Protein AF-A0A0M7BCA1-F1 (afdb_monomer_lite)

Radius of gyration: 36.84 Å; chains: 1; bounding box: 48×28×113 Å

Secondary structure (DSSP, 8-state):
-HHHHHHHHHHHHHHHT--EETTEEHHHHHHHHHHHHHHHHHHHHHHHHS-----------S----B--TT-------SS-----B----PPP------------S-----------

pLDDT: mean 71.41, std 13.35, range [34.31, 90.44]

Sequence (117 aa):
MATLVLGAAGAAIGGSIGGAILGVSAATIGGFIGSTIGSVVDSWIISSLAPTQRIEGARLDTLRITSATEGAVIPRLYGRMRMGGNIIWATDFREETKTTTQGGGKGVLYPQVWKFA

Organism: NCBI:txid313367

Structure (mmCIF, N/CA/C/O backbone):
data_AF-A0A0M7BCA1-F1
#
_entry.id   AF-A0A0M7BCA1-F1
#
loop_
_atom_site.group_PDB
_atom_site.id
_atom_site.type_symbol
_atom_site.label_atom_id
_atom_site.label_alt_id
_atom_site.label_comp_id
_atom_site.label_asym_id
_atom_site.label_entity_id
_atom_site.label_seq_id
_atom_site.pdbx_PDB_ins_code
_atom_site.Cartn_x
_atom_site.Cartn_y
_atom_site.Cartn_z
_atom_site.occupancy
_atom_site.B_iso_or_equiv
_atom_site.auth_seq_id
_atom_site.auth_comp_id
_atom_site.auth_asym_id
_atom_site.auth_atom_id
_atom_site.pdbx_PDB_model_num
ATOM 1 N N . MET A 1 1 ? 12.136 3.554 -21.707 1.00 65.50 1 MET A N 1
ATOM 2 C CA . MET A 1 1 ? 11.551 4.106 -22.955 1.00 65.50 1 MET A CA 1
ATOM 3 C C . MET A 1 1 ? 12.478 3.871 -24.149 1.00 65.50 1 MET A C 1
ATOM 5 O O . MET A 1 1 ? 11.978 3.740 -25.261 1.00 65.50 1 MET A O 1
ATOM 9 N N . ALA A 1 2 ? 13.800 3.794 -23.952 1.00 77.38 2 ALA A N 1
ATOM 10 C CA . ALA A 1 2 ? 14.766 3.527 -25.015 1.00 77.38 2 ALA A CA 1
ATOM 11 C C . ALA A 1 2 ? 14.608 2.123 -25.624 1.00 77.38 2 ALA A C 1
ATOM 13 O O . ALA A 1 2 ? 14.757 1.983 -26.830 1.00 77.38 2 ALA A O 1
ATOM 14 N N . THR A 1 3 ? 14.228 1.111 -24.836 1.00 83.12 3 THR A N 1
ATOM 15 C CA . THR A 1 3 ? 13.864 -0.246 -25.310 1.00 83.12 3 THR A CA 1
ATOM 16 C C . THR A 1 3 ? 12.852 -0.236 -26.443 1.00 83.12 3 THR A C 1
ATOM 18 O O . THR A 1 3 ? 13.080 -0.842 -27.486 1.00 83.12 3 THR A O 1
ATOM 21 N N . LEU A 1 4 ? 11.732 0.455 -26.235 1.00 80.75 4 LEU A N 1
ATOM 22 C CA . LEU A 1 4 ? 10.639 0.514 -27.200 1.00 80.75 4 LEU A CA 1
ATOM 23 C C . LEU A 1 4 ? 11.051 1.294 -28.447 1.00 80.75 4 LEU A C 1
ATOM 25 O O . LEU A 1 4 ? 10.759 0.864 -29.557 1.00 80.75 4 LEU A O 1
ATOM 29 N N . VAL A 1 5 ? 11.770 2.405 -28.273 1.00 84.12 5 VAL A N 1
ATOM 30 C CA . VAL A 1 5 ? 12.196 3.259 -29.389 1.00 84.12 5 VAL A CA 1
ATOM 31 C C . VAL A 1 5 ? 13.289 2.590 -30.226 1.00 84.12 5 VAL A C 1
ATOM 33 O O . VAL A 1 5 ? 13.146 2.514 -31.443 1.00 84.12 5 VAL A O 1
ATOM 36 N N . LEU A 1 6 ? 14.350 2.054 -29.611 1.00 81.38 6 LEU A N 1
ATOM 37 C CA . LEU A 1 6 ? 15.407 1.337 -30.336 1.00 81.38 6 LEU A CA 1
ATOM 38 C C . LEU A 1 6 ? 14.908 0.006 -30.900 1.00 81.38 6 LEU A C 1
ATOM 40 O O . LEU A 1 6 ? 15.317 -0.367 -31.995 1.00 81.38 6 LEU A O 1
ATOM 44 N N . GLY A 1 7 ? 14.023 -0.699 -30.193 1.00 81.44 7 GLY A N 1
ATOM 45 C CA . GLY A 1 7 ? 13.379 -1.908 -30.704 1.00 81.44 7 GLY A CA 1
ATOM 46 C C . GLY A 1 7 ? 12.518 -1.616 -31.934 1.00 81.44 7 GLY A C 1
ATOM 47 O O . GLY A 1 7 ? 12.648 -2.297 -32.947 1.00 81.44 7 GLY A O 1
ATOM 48 N N . ALA A 1 8 ? 11.700 -0.560 -31.898 1.00 81.44 8 ALA A N 1
ATOM 49 C CA . ALA A 1 8 ? 10.901 -0.138 -33.047 1.00 81.44 8 ALA A CA 1
ATOM 50 C C . ALA A 1 8 ? 11.775 0.350 -34.216 1.00 81.44 8 ALA A C 1
ATOM 52 O O . ALA A 1 8 ? 11.531 -0.034 -35.358 1.00 81.44 8 ALA A O 1
ATOM 53 N N . ALA A 1 9 ? 12.822 1.138 -33.948 1.00 82.69 9 ALA A N 1
ATOM 54 C CA . ALA A 1 9 ? 13.757 1.609 -34.971 1.00 82.69 9 ALA A CA 1
ATOM 55 C C . ALA A 1 9 ? 14.558 0.455 -35.598 1.00 82.69 9 ALA A C 1
ATOM 57 O O . ALA A 1 9 ? 14.674 0.372 -36.820 1.00 82.69 9 ALA A O 1
ATOM 58 N N . GLY A 1 10 ? 15.053 -0.476 -34.780 1.00 75.56 10 GLY A N 1
ATOM 59 C CA . GLY A 1 10 ? 15.752 -1.674 -35.237 1.00 75.56 10 GLY A CA 1
ATOM 60 C C . GLY A 1 10 ? 14.846 -2.597 -36.050 1.00 75.56 10 GLY A C 1
ATOM 61 O O . GLY A 1 10 ? 15.274 -3.124 -37.075 1.00 75.56 10 GLY A O 1
ATOM 62 N N . ALA A 1 11 ? 13.577 -2.738 -35.658 1.00 78.75 11 ALA A N 1
ATOM 63 C CA . ALA A 1 11 ? 12.596 -3.500 -36.423 1.00 78.75 11 ALA A CA 1
ATOM 64 C C . ALA A 1 11 ? 12.228 -2.825 -37.751 1.00 78.75 11 ALA A C 1
ATOM 66 O O . ALA A 1 11 ? 12.099 -3.509 -38.764 1.00 78.75 11 ALA A O 1
ATOM 67 N N . ALA A 1 12 ? 12.109 -1.497 -37.771 1.00 79.75 12 ALA A N 1
ATOM 68 C CA . ALA A 1 12 ? 11.819 -0.735 -38.982 1.00 79.75 12 ALA A CA 1
ATOM 69 C C . ALA A 1 12 ? 12.975 -0.798 -39.996 1.00 79.75 12 ALA A C 1
ATOM 71 O O . ALA A 1 12 ? 12.735 -1.030 -41.179 1.00 79.75 12 ALA A O 1
ATOM 72 N N . ILE A 1 13 ? 14.224 -0.661 -39.535 1.00 79.75 13 ILE A N 1
ATOM 73 C CA . ILE A 1 13 ? 15.426 -0.768 -40.381 1.00 79.75 13 ILE A CA 1
ATOM 74 C C . ILE A 1 13 ? 15.646 -2.218 -40.835 1.00 79.75 13 ILE A C 1
ATOM 76 O O . ILE A 1 13 ? 15.935 -2.480 -41.999 1.00 79.75 13 ILE A O 1
ATOM 80 N N . GLY A 1 14 ? 15.460 -3.188 -39.938 1.00 66.81 14 GLY A N 1
ATOM 81 C CA . GLY A 1 14 ? 15.535 -4.603 -40.291 1.00 66.81 14 GLY A CA 1
ATOM 82 C C . GLY A 1 14 ? 14.439 -5.022 -41.277 1.00 66.81 14 GLY A C 1
ATOM 83 O O . GLY A 1 14 ? 14.669 -5.860 -42.143 1.00 66.81 14 GLY A O 1
ATOM 84 N N . GLY A 1 15 ? 13.251 -4.423 -41.184 1.00 71.06 15 GLY A N 1
ATOM 85 C CA . GLY A 1 15 ? 12.146 -4.659 -42.110 1.00 71.06 15 GLY A CA 1
ATOM 86 C C . GLY A 1 15 ? 12.343 -4.013 -43.477 1.00 71.06 15 GLY A C 1
ATOM 87 O O . GLY A 1 15 ? 11.956 -4.611 -44.478 1.00 71.06 15 GLY A O 1
ATOM 88 N N . SER A 1 16 ? 12.983 -2.840 -43.541 1.00 70.12 16 SER A N 1
ATOM 89 C CA . SER A 1 16 ? 13.226 -2.127 -44.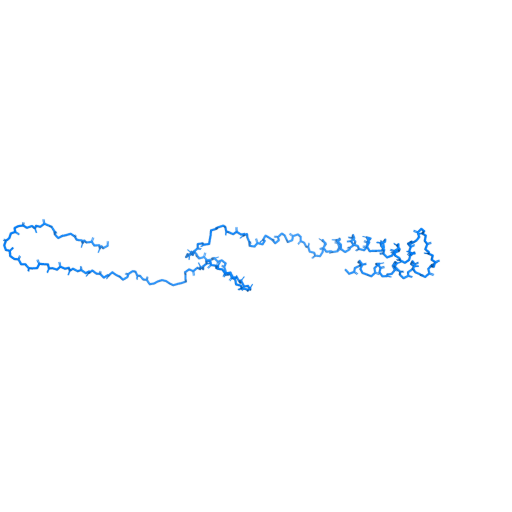802 1.00 70.12 16 SER A CA 1
ATOM 90 C C . SER A 1 16 ? 14.338 -2.745 -45.655 1.00 70.12 16 SER A C 1
ATOM 92 O O . SER A 1 16 ? 14.302 -2.608 -46.875 1.00 70.12 16 SER A O 1
ATOM 94 N N . ILE A 1 17 ? 15.284 -3.470 -45.044 1.00 70.69 17 ILE A N 1
ATOM 95 C CA . ILE A 1 17 ? 16.361 -4.188 -45.752 1.00 70.69 17 ILE A CA 1
ATOM 96 C C . ILE A 1 17 ? 15.860 -5.496 -46.400 1.00 70.69 17 ILE A C 1
ATOM 98 O O . ILE A 1 17 ? 16.534 -6.037 -47.270 1.00 70.69 17 ILE A O 1
ATOM 102 N N . GLY A 1 18 ? 14.651 -5.965 -46.059 1.00 57.44 18 GLY A N 1
ATOM 103 C CA . GLY A 1 18 ? 13.932 -7.001 -46.808 1.00 57.44 18 GLY A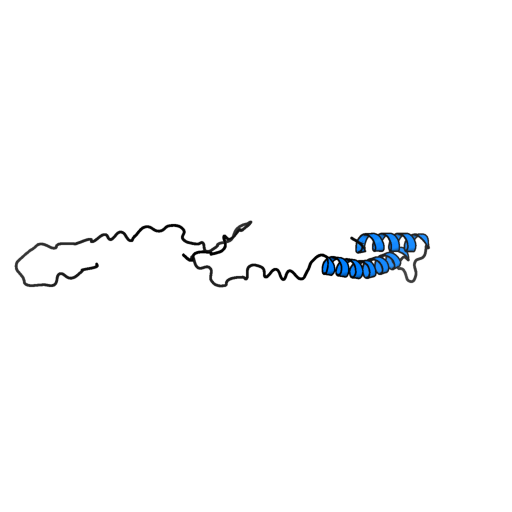 CA 1
ATOM 104 C C . GLY A 1 18 ? 14.668 -8.340 -46.915 1.00 57.44 18 GLY A C 1
ATOM 105 O O . GLY A 1 18 ? 15.307 -8.638 -47.917 1.00 57.44 18 GLY A O 1
ATOM 106 N N . GLY A 1 19 ? 14.526 -9.205 -45.911 1.00 66.19 19 GLY A N 1
ATOM 107 C CA . GLY A 1 19 ? 15.021 -10.578 -46.010 1.00 66.19 19 GLY A CA 1
ATOM 108 C C . GLY A 1 19 ? 14.683 -11.421 -44.790 1.00 66.19 19 GLY A C 1
ATOM 109 O O . GLY A 1 19 ? 14.781 -10.950 -43.659 1.00 66.19 19 GLY A O 1
ATOM 110 N N . ALA A 1 20 ? 14.275 -12.669 -45.014 1.00 63.69 20 ALA A N 1
ATOM 111 C CA . ALA A 1 20 ? 14.215 -13.683 -43.970 1.00 63.69 20 ALA A CA 1
ATOM 112 C C . ALA A 1 20 ? 15.474 -14.545 -44.078 1.00 63.69 20 ALA A C 1
ATOM 114 O O . ALA A 1 20 ? 15.642 -15.278 -45.051 1.00 63.69 20 ALA A O 1
ATOM 115 N N . ILE A 1 21 ? 16.368 -14.450 -43.097 1.00 60.16 21 ILE A N 1
ATOM 116 C CA . ILE A 1 21 ? 17.526 -15.341 -43.005 1.00 60.16 21 ILE A CA 1
ATOM 117 C C . ILE A 1 21 ? 17.114 -16.460 -42.048 1.00 60.16 21 ILE A C 1
ATOM 119 O O . ILE A 1 21 ? 16.747 -16.197 -40.906 1.00 60.16 21 ILE A O 1
ATOM 123 N N . LEU A 1 22 ? 17.111 -17.705 -42.537 1.00 64.81 22 LEU A N 1
ATOM 124 C CA . LEU A 1 22 ? 16.744 -18.904 -41.764 1.00 64.81 22 LEU A CA 1
ATOM 125 C C . LEU A 1 22 ? 15.302 -18.895 -41.202 1.00 64.81 22 LEU A C 1
ATOM 127 O O . LEU A 1 22 ? 15.048 -19.422 -40.124 1.00 64.81 22 LEU A O 1
ATOM 131 N N . GLY A 1 23 ? 14.347 -18.297 -41.924 1.00 67.00 23 GLY A N 1
ATOM 132 C CA . GLY A 1 23 ? 12.931 -18.247 -41.517 1.00 67.00 23 GLY A CA 1
ATOM 133 C C . GLY A 1 23 ? 12.594 -17.159 -40.492 1.00 67.00 23 GLY A C 1
ATOM 134 O O . GLY A 1 23 ? 11.435 -17.016 -40.109 1.00 67.00 23 GLY A O 1
ATOM 135 N N . VAL A 1 24 ? 13.579 -16.354 -40.087 1.00 72.75 24 VAL A N 1
ATOM 136 C CA . VAL A 1 24 ? 13.402 -15.215 -39.181 1.00 72.75 24 VAL A CA 1
ATOM 137 C C . VAL A 1 24 ? 13.556 -13.923 -39.977 1.00 72.75 24 VAL A C 1
ATOM 139 O O . VAL A 1 24 ? 14.526 -13.747 -40.716 1.00 72.75 24 VAL A O 1
ATOM 142 N N . SER A 1 25 ? 12.590 -13.011 -39.855 1.00 79.19 25 SER A N 1
ATOM 143 C CA . SER A 1 25 ? 12.625 -11.743 -40.590 1.00 79.19 25 SER A CA 1
ATOM 144 C C . SER A 1 25 ? 13.752 -10.837 -40.080 1.00 79.19 25 SER A C 1
ATOM 146 O O . SER A 1 25 ? 14.002 -10.739 -38.874 1.00 79.19 25 SER A O 1
ATOM 148 N N . ALA A 1 26 ? 14.407 -10.115 -40.982 1.00 75.81 26 ALA A N 1
ATOM 149 C CA . ALA A 1 26 ? 15.395 -9.110 -40.611 1.00 75.81 26 ALA A CA 1
ATOM 150 C C . ALA A 1 26 ? 14.795 -8.027 -39.686 1.00 75.81 26 ALA A C 1
ATOM 152 O O . ALA A 1 26 ? 15.489 -7.542 -38.796 1.00 75.81 26 ALA A O 1
ATOM 153 N N . ALA A 1 27 ? 13.486 -7.748 -39.783 1.00 76.88 27 ALA A N 1
ATOM 154 C CA . ALA A 1 27 ? 12.748 -6.906 -38.835 1.00 76.88 27 ALA A CA 1
ATOM 155 C C . ALA A 1 27 ? 12.768 -7.469 -37.408 1.00 76.88 27 ALA A C 1
ATOM 157 O O . ALA A 1 27 ? 13.064 -6.759 -36.452 1.00 76.88 27 ALA A O 1
ATOM 158 N N . THR A 1 28 ? 12.496 -8.763 -37.244 1.00 79.06 28 THR A N 1
ATOM 159 C CA . THR A 1 28 ? 12.525 -9.405 -35.922 1.00 79.06 28 THR A CA 1
ATOM 160 C C . THR A 1 28 ? 13.931 -9.445 -35.330 1.00 79.06 28 THR A C 1
ATOM 162 O O . THR A 1 28 ? 14.084 -9.238 -34.130 1.00 79.06 28 THR A O 1
ATOM 165 N N . ILE A 1 29 ? 14.965 -9.628 -36.157 1.00 80.44 29 ILE A N 1
ATOM 166 C CA . ILE A 1 29 ? 16.364 -9.626 -35.703 1.00 80.44 29 ILE A CA 1
ATOM 167 C C . ILE A 1 29 ? 16.788 -8.213 -35.286 1.00 80.44 29 ILE A C 1
ATOM 169 O O . ILE A 1 29 ? 17.304 -8.023 -34.186 1.00 80.44 29 ILE A O 1
ATOM 173 N N . GLY A 1 30 ? 16.521 -7.209 -36.124 1.00 78.69 30 GLY A N 1
ATOM 174 C CA . GLY A 1 30 ? 16.830 -5.815 -35.815 1.00 78.69 30 GLY A CA 1
ATOM 175 C C . GLY A 1 30 ? 16.057 -5.300 -34.600 1.00 78.69 30 GLY A C 1
ATOM 176 O O . GLY A 1 30 ? 16.626 -4.612 -33.755 1.00 78.69 30 GLY A O 1
ATOM 177 N N . GLY A 1 31 ? 14.790 -5.693 -34.456 1.00 81.88 31 GLY A N 1
ATOM 178 C CA . GLY A 1 31 ? 13.977 -5.370 -33.286 1.00 81.88 31 GLY A CA 1
ATOM 179 C C . GLY A 1 31 ? 14.484 -6.036 -32.011 1.00 81.88 31 GLY A C 1
ATOM 180 O O . GLY A 1 31 ? 14.577 -5.379 -30.975 1.00 81.88 31 GLY A O 1
ATOM 181 N N . PHE A 1 32 ? 14.887 -7.307 -32.089 1.00 83.19 32 PHE A N 1
ATOM 182 C CA . PHE A 1 32 ? 15.474 -8.025 -30.960 1.00 83.19 32 PHE A CA 1
ATOM 183 C C . PHE A 1 32 ? 16.783 -7.369 -30.504 1.00 83.19 32 PHE A C 1
ATOM 185 O O . PHE A 1 32 ? 16.905 -7.023 -29.330 1.00 83.19 32 PHE A O 1
ATOM 192 N N . ILE A 1 33 ? 17.711 -7.097 -31.427 1.00 84.06 33 ILE A N 1
ATOM 193 C CA . ILE A 1 33 ? 18.992 -6.431 -31.129 1.00 84.06 33 ILE A CA 1
ATOM 194 C C . ILE A 1 33 ? 18.772 -5.003 -30.598 1.00 84.06 33 ILE A C 1
ATOM 196 O O . ILE A 1 33 ? 19.409 -4.586 -29.631 1.00 84.06 33 ILE A O 1
ATOM 200 N N . GLY A 1 34 ? 17.840 -4.249 -31.183 1.00 78.19 34 GLY A N 1
ATOM 201 C CA . GLY A 1 34 ? 17.489 -2.910 -30.705 1.00 78.19 34 GLY A CA 1
ATOM 202 C C . GLY A 1 34 ? 16.891 -2.930 -29.296 1.00 78.19 34 GLY A C 1
ATOM 203 O O . GLY A 1 34 ? 17.237 -2.097 -28.458 1.00 78.19 34 GLY A O 1
ATOM 204 N N . SER A 1 35 ? 16.039 -3.914 -29.001 1.00 81.81 35 SER A N 1
ATOM 205 C CA . SER A 1 35 ? 15.409 -4.062 -27.686 1.00 81.81 35 SER A CA 1
ATOM 206 C C . SER A 1 35 ? 16.400 -4.485 -26.599 1.00 81.81 35 SER A C 1
ATOM 208 O O . SER A 1 35 ? 16.320 -3.977 -25.481 1.00 81.81 35 SER A O 1
ATOM 210 N N . THR A 1 36 ? 17.374 -5.345 -26.914 1.00 84.38 36 THR A N 1
ATOM 211 C CA . THR A 1 36 ? 18.382 -5.799 -25.946 1.00 84.38 36 THR A CA 1
ATOM 212 C C . THR A 1 36 ? 19.321 -4.657 -25.573 1.00 84.38 36 THR A C 1
ATOM 214 O O . THR A 1 36 ? 19.491 -4.377 -24.386 1.00 84.38 36 THR A O 1
ATOM 217 N N . ILE A 1 37 ? 19.839 -3.913 -26.553 1.00 85.50 37 ILE A N 1
ATOM 218 C CA . ILE A 1 37 ? 20.671 -2.725 -26.299 1.00 85.50 37 ILE A CA 1
ATOM 219 C C . ILE A 1 37 ? 19.858 -1.639 -25.584 1.00 85.50 37 ILE A C 1
ATOM 221 O O . ILE A 1 37 ? 20.312 -1.073 -24.588 1.00 85.50 37 ILE A O 1
ATOM 225 N N . GLY A 1 38 ? 18.626 -1.389 -26.032 1.00 78.75 38 GLY A N 1
ATOM 226 C CA . GLY A 1 38 ? 17.732 -0.431 -25.388 1.00 78.75 38 GLY A CA 1
ATOM 227 C C . GLY A 1 38 ? 17.422 -0.788 -23.931 1.00 78.75 38 GLY A C 1
ATOM 228 O O . GLY A 1 38 ? 17.235 0.118 -23.123 1.00 78.75 38 GLY A O 1
ATOM 229 N N . SER A 1 39 ? 17.421 -2.079 -23.571 1.00 81.06 39 SER A N 1
ATOM 230 C CA . SER A 1 39 ? 17.177 -2.545 -22.196 1.00 81.06 39 SER A CA 1
ATOM 231 C C . SER A 1 39 ? 18.341 -2.247 -21.262 1.00 81.06 39 SER A C 1
ATOM 233 O O . SER A 1 39 ? 18.120 -1.831 -20.127 1.00 81.06 39 SER A O 1
ATOM 235 N N . VAL A 1 40 ? 19.573 -2.349 -21.764 1.00 85.69 40 VAL A N 1
ATOM 236 C CA . VAL A 1 40 ? 20.775 -1.945 -21.028 1.00 85.69 40 VAL A CA 1
ATOM 237 C C . VAL A 1 40 ? 20.752 -0.440 -20.786 1.00 85.69 40 VAL A C 1
ATOM 239 O O . VAL A 1 40 ? 20.916 -0.001 -19.649 1.00 85.69 40 VAL A O 1
ATOM 242 N N . VAL A 1 41 ? 20.454 0.352 -21.817 1.00 82.81 41 VAL A N 1
ATOM 243 C CA . VAL A 1 41 ? 20.369 1.815 -21.696 1.00 82.81 41 VAL A CA 1
ATOM 244 C C . VAL A 1 41 ? 19.250 2.235 -20.741 1.00 82.81 41 VAL A C 1
ATOM 246 O O . VAL A 1 41 ? 19.480 3.061 -19.860 1.00 82.81 41 VAL A O 1
ATOM 249 N N . ASP A 1 42 ? 18.063 1.636 -20.850 1.00 80.75 42 ASP A N 1
ATOM 250 C CA . ASP A 1 42 ? 16.966 1.891 -19.912 1.00 80.75 42 ASP A CA 1
ATOM 251 C C . ASP A 1 42 ? 17.353 1.494 -18.478 1.00 80.75 42 ASP A C 1
ATOM 253 O O . ASP A 1 42 ? 17.057 2.241 -17.549 1.00 80.75 42 ASP A O 1
ATOM 257 N N . SER A 1 43 ? 18.066 0.379 -18.277 1.00 76.44 43 SER A N 1
ATOM 258 C CA . SER A 1 43 ? 18.532 -0.032 -16.946 1.00 76.44 43 SER A CA 1
ATOM 259 C C . SER A 1 43 ? 19.546 0.944 -16.345 1.00 76.44 43 SER A C 1
ATOM 261 O O . SER A 1 43 ? 19.482 1.232 -15.152 1.00 76.44 43 SER A O 1
ATOM 263 N N . TRP A 1 44 ? 20.438 1.513 -17.161 1.00 80.69 44 TRP A N 1
ATOM 264 C CA . TRP A 1 44 ? 21.416 2.510 -16.722 1.00 80.69 44 TRP A CA 1
ATOM 265 C C . TRP A 1 44 ? 20.760 3.845 -16.394 1.00 80.69 44 TRP A C 1
ATOM 267 O O . TRP A 1 44 ? 21.112 4.465 -15.396 1.00 80.69 44 TRP A O 1
ATOM 277 N N . ILE A 1 45 ? 19.781 4.264 -17.195 1.00 78.00 45 ILE A N 1
ATOM 278 C CA . ILE A 1 45 ? 18.994 5.476 -16.953 1.00 78.00 45 ILE A CA 1
ATOM 279 C C . ILE A 1 45 ? 18.145 5.322 -15.686 1.00 78.00 45 ILE A C 1
ATOM 281 O O . ILE A 1 45 ? 18.116 6.221 -14.852 1.00 78.00 45 ILE A O 1
ATOM 285 N N . ILE A 1 46 ? 17.488 4.176 -15.495 1.00 73.12 46 ILE A N 1
ATOM 286 C CA . ILE A 1 46 ? 16.727 3.895 -14.270 1.00 73.12 46 ILE A CA 1
ATOM 287 C C . ILE A 1 46 ? 17.672 3.837 -13.067 1.00 73.12 46 ILE A C 1
ATOM 289 O O . ILE A 1 46 ? 17.368 4.425 -12.038 1.00 73.12 46 ILE A O 1
ATOM 293 N N . SER A 1 47 ? 18.838 3.202 -13.196 1.00 69.31 47 SER A N 1
ATOM 294 C CA . SER A 1 47 ? 19.832 3.135 -12.121 1.00 69.31 47 SER A CA 1
ATOM 295 C C . SER A 1 47 ? 20.478 4.486 -11.795 1.00 69.31 47 SER A C 1
ATOM 297 O O . SER A 1 47 ? 20.946 4.659 -10.671 1.00 69.31 47 SER A O 1
ATOM 299 N N . SER A 1 48 ? 20.556 5.422 -12.745 1.00 70.44 48 SER A N 1
ATOM 300 C CA . SER A 1 48 ? 21.134 6.754 -12.523 1.00 70.44 48 SER A CA 1
ATOM 301 C C . SER A 1 48 ? 20.110 7.766 -12.007 1.00 70.44 48 SER A C 1
ATOM 303 O O . SER A 1 48 ? 20.467 8.652 -11.234 1.00 70.44 48 SER A O 1
ATOM 305 N N . LEU A 1 49 ? 18.839 7.623 -12.397 1.00 68.12 49 LEU A N 1
ATOM 306 C CA . LEU A 1 49 ? 17.736 8.482 -11.952 1.00 68.12 49 LEU A CA 1
ATOM 307 C C . LEU A 1 49 ? 17.069 7.989 -10.662 1.00 68.12 49 LEU A C 1
ATOM 309 O O . LEU A 1 49 ? 16.498 8.797 -9.934 1.00 68.12 49 LEU A O 1
ATOM 313 N N . ALA A 1 50 ? 17.133 6.690 -10.366 1.00 63.28 50 ALA A N 1
ATOM 314 C CA . ALA A 1 50 ? 16.685 6.116 -9.105 1.00 63.28 50 ALA A CA 1
ATOM 315 C C . ALA A 1 50 ? 17.919 5.777 -8.250 1.00 63.28 50 ALA A C 1
ATOM 317 O O . ALA A 1 50 ? 18.425 4.654 -8.336 1.00 63.28 50 ALA A O 1
ATOM 318 N N . PRO A 1 51 ? 18.431 6.714 -7.419 1.00 58.28 51 PRO A N 1
ATOM 319 C CA . PRO A 1 51 ? 19.429 6.360 -6.418 1.00 58.28 51 PRO A CA 1
ATOM 320 C C . PRO A 1 51 ? 18.836 5.234 -5.584 1.00 58.28 51 PRO A C 1
ATOM 322 O O . PRO A 1 51 ? 17.667 5.333 -5.225 1.00 58.28 51 PRO A O 1
ATOM 325 N N . THR A 1 52 ? 19.615 4.180 -5.333 1.00 59.25 52 THR A N 1
ATOM 326 C CA . THR A 1 52 ? 19.294 2.940 -4.607 1.00 59.25 52 THR A CA 1
ATOM 327 C C . THR A 1 52 ? 18.396 3.160 -3.383 1.00 59.25 52 THR A C 1
ATOM 329 O O . THR A 1 52 ? 18.826 3.079 -2.235 1.00 59.25 52 THR A O 1
ATOM 332 N N . GLN A 1 53 ? 17.116 3.423 -3.607 1.00 54.84 53 GLN A N 1
ATOM 333 C CA . GLN A 1 53 ? 16.089 3.450 -2.592 1.00 54.84 53 GLN A CA 1
ATOM 334 C C . GLN A 1 53 ? 15.794 1.977 -2.381 1.00 54.84 53 GLN A C 1
ATOM 336 O O . GLN A 1 53 ? 14.922 1.393 -3.024 1.00 54.84 53 GLN A O 1
ATOM 341 N N . ARG A 1 54 ? 16.593 1.337 -1.521 1.00 55.19 54 ARG A N 1
ATOM 342 C CA . ARG A 1 54 ? 16.156 0.114 -0.857 1.00 55.19 54 ARG A CA 1
ATOM 343 C C . ARG A 1 54 ? 14.902 0.494 -0.084 1.00 55.19 54 ARG A C 1
ATOM 345 O O . ARG A 1 54 ? 14.967 0.929 1.059 1.00 55.19 54 ARG A O 1
ATOM 352 N N . ILE A 1 55 ? 13.763 0.383 -0.751 1.00 58.81 55 ILE A N 1
ATOM 353 C CA . ILE A 1 55 ? 12.463 0.424 -0.114 1.00 58.81 55 ILE A CA 1
ATOM 354 C C . ILE A 1 55 ? 12.387 -0.909 0.616 1.00 58.81 55 ILE A C 1
ATOM 356 O O . ILE A 1 55 ? 12.000 -1.932 0.049 1.00 58.81 55 ILE A O 1
ATOM 360 N N . GLU A 1 56 ? 12.858 -0.925 1.859 1.00 60.03 56 GLU A N 1
ATOM 361 C CA . GLU A 1 56 ? 12.488 -1.982 2.784 1.00 60.03 56 GLU A CA 1
ATOM 362 C C . GLU A 1 56 ? 10.975 -1.864 2.973 1.00 60.03 56 GLU A C 1
ATOM 364 O O . GLU A 1 56 ? 10.476 -1.033 3.728 1.00 60.03 56 GLU A O 1
ATOM 369 N N . GLY A 1 57 ? 10.227 -2.630 2.175 1.00 62.12 57 GLY A N 1
ATOM 370 C CA . GLY A 1 57 ? 8.782 -2.726 2.309 1.00 62.12 57 GLY A CA 1
ATOM 371 C C . GLY A 1 57 ? 8.419 -3.222 3.706 1.00 62.12 57 GLY A C 1
ATOM 372 O O . GLY A 1 57 ? 9.226 -3.876 4.370 1.00 62.12 57 GLY A O 1
ATOM 373 N N . ALA A 1 58 ? 7.196 -2.919 4.148 1.00 61.31 58 ALA A N 1
ATOM 374 C CA . ALA A 1 58 ? 6.672 -3.402 5.421 1.00 61.31 58 ALA A CA 1
ATOM 375 C C . ALA A 1 58 ? 6.886 -4.922 5.519 1.00 61.31 58 ALA A C 1
ATOM 377 O O . ALA A 1 58 ? 6.295 -5.694 4.759 1.00 61.31 58 ALA A O 1
ATOM 378 N N . ARG A 1 59 ? 7.794 -5.350 6.405 1.00 64.31 59 ARG A N 1
ATOM 379 C CA . ARG A 1 59 ? 8.064 -6.773 6.609 1.00 64.31 59 ARG A CA 1
ATOM 380 C C . ARG A 1 59 ? 6.793 -7.436 7.127 1.00 64.31 59 ARG A C 1
ATOM 382 O O . ARG A 1 59 ? 6.037 -6.836 7.887 1.00 64.31 59 ARG A O 1
ATOM 389 N N . LEU A 1 60 ? 6.562 -8.677 6.703 1.00 57.81 60 LEU A N 1
ATOM 390 C CA . LEU A 1 60 ? 5.496 -9.503 7.255 1.00 57.81 60 LEU A CA 1
ATOM 391 C C . LEU A 1 60 ? 5.826 -9.776 8.721 1.00 57.81 60 LEU A C 1
ATOM 393 O O . LEU A 1 60 ? 6.606 -10.675 9.027 1.00 57.81 60 LEU A O 1
ATOM 397 N N . ASP A 1 61 ? 5.259 -8.969 9.612 1.00 64.38 61 ASP A N 1
ATOM 398 C CA . ASP A 1 61 ? 5.338 -9.235 11.035 1.00 64.38 61 ASP A CA 1
ATOM 399 C C . ASP A 1 61 ? 4.501 -10.486 11.319 1.00 64.38 61 ASP A C 1
ATOM 401 O O . ASP A 1 61 ? 3.297 -10.547 11.037 1.00 64.38 61 ASP A O 1
ATOM 405 N N . THR A 1 62 ? 5.171 -11.534 11.791 1.00 60.06 62 THR A N 1
ATOM 406 C CA . THR A 1 62 ? 4.545 -12.831 12.087 1.00 60.06 62 THR A CA 1
ATOM 407 C C . THR A 1 62 ? 3.600 -12.732 13.283 1.00 60.06 62 THR A C 1
ATOM 409 O O . THR A 1 62 ? 2.782 -13.628 13.495 1.00 60.06 62 THR A O 1
ATOM 412 N N . LEU A 1 63 ? 3.641 -11.612 14.012 1.00 60.34 63 LEU A N 1
ATOM 413 C CA . LEU A 1 63 ? 2.877 -11.392 15.222 1.00 60.34 63 LEU A CA 1
ATOM 414 C C . LEU A 1 63 ? 2.056 -10.096 15.138 1.00 60.34 63 LEU A C 1
ATOM 416 O O . LEU A 1 63 ? 2.533 -8.995 15.374 1.00 60.34 63 LEU A O 1
ATOM 420 N N . ARG A 1 64 ? 0.764 -10.230 14.817 1.00 65.25 64 ARG A N 1
ATOM 421 C CA . ARG A 1 64 ? -0.185 -9.103 14.760 1.00 65.25 64 ARG A CA 1
ATOM 422 C C . ARG A 1 64 ? -0.717 -8.785 16.157 1.00 65.25 64 ARG A C 1
ATOM 424 O O . ARG A 1 64 ? -1.822 -9.204 16.501 1.00 65.25 64 ARG A O 1
ATOM 431 N N . ILE A 1 65 ? 0.070 -8.075 16.956 1.00 71.50 65 ILE A N 1
ATOM 432 C CA . ILE A 1 65 ? -0.320 -7.628 18.300 1.00 71.50 65 ILE A CA 1
ATOM 433 C C . ILE A 1 65 ? -0.768 -6.165 18.263 1.00 71.50 65 ILE A C 1
ATOM 435 O O . ILE A 1 65 ? -0.158 -5.332 17.600 1.00 71.50 65 ILE A O 1
ATOM 439 N N . THR A 1 66 ? -1.855 -5.860 18.973 1.00 79.12 66 THR A N 1
ATOM 440 C CA . THR A 1 66 ? -2.258 -4.480 19.272 1.00 79.12 66 THR A CA 1
ATOM 441 C C . THR A 1 66 ? -1.274 -3.895 20.287 1.00 79.12 66 THR A C 1
ATOM 443 O O . THR A 1 66 ? -1.081 -4.500 21.341 1.00 79.12 66 THR A O 1
ATOM 446 N N . SER A 1 67 ? -0.660 -2.748 19.994 1.00 80.25 67 SER A N 1
ATOM 447 C CA . SER A 1 67 ? 0.260 -2.061 20.916 1.00 80.25 67 SER A CA 1
ATOM 448 C C . SER A 1 67 ? -0.341 -0.752 21.451 1.00 80.25 67 SER A C 1
ATOM 450 O O . SER A 1 67 ? -1.467 -0.394 21.104 1.00 80.25 67 SER A O 1
ATOM 452 N N . ALA A 1 68 ? 0.387 -0.079 22.344 1.00 81.19 68 ALA A N 1
ATOM 453 C CA . ALA A 1 68 ? 0.083 1.259 22.869 1.00 81.19 68 ALA A 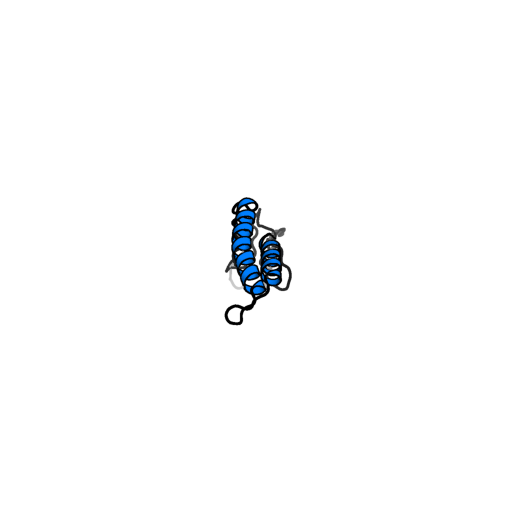CA 1
ATOM 454 C C . ALA A 1 68 ? 1.317 2.183 22.750 1.00 81.19 68 ALA A C 1
ATOM 456 O O . ALA A 1 68 ? 1.547 3.051 23.586 1.00 81.19 68 ALA A O 1
ATOM 457 N N . THR A 1 69 ? 2.190 1.922 21.770 1.00 77.75 69 THR A N 1
ATOM 458 C CA . THR A 1 69 ? 3.501 2.578 21.654 1.00 77.75 69 THR A CA 1
ATOM 459 C C . THR A 1 69 ? 3.386 3.903 20.911 1.00 77.75 69 THR A C 1
ATOM 461 O O . THR A 1 69 ? 2.828 3.963 19.814 1.00 77.75 69 THR A O 1
ATOM 464 N N . GLU A 1 70 ? 3.962 4.965 21.463 1.00 74.06 70 GLU A N 1
ATOM 465 C CA . GLU A 1 70 ? 4.040 6.260 20.786 1.00 74.06 70 GLU A CA 1
ATOM 466 C C . GLU A 1 70 ? 4.972 6.204 19.565 1.00 74.06 70 GLU A C 1
ATOM 468 O O . GLU A 1 70 ? 5.979 5.499 19.556 1.00 74.06 70 GLU A O 1
ATOM 473 N N . GLY A 1 71 ? 4.624 6.933 18.500 1.00 77.38 71 GLY A N 1
ATOM 474 C CA . GLY A 1 71 ? 5.407 6.951 17.257 1.00 77.38 71 GLY A CA 1
ATOM 475 C C . GLY A 1 71 ? 5.241 5.715 16.364 1.00 77.38 71 GLY A C 1
ATOM 476 O O . GLY A 1 71 ? 5.938 5.595 15.356 1.00 77.38 71 GLY A O 1
ATOM 477 N N . ALA A 1 72 ? 4.314 4.806 16.688 1.00 75.44 72 ALA A N 1
ATOM 478 C CA . ALA A 1 72 ? 3.976 3.698 15.801 1.00 75.44 72 ALA A CA 1
ATOM 479 C C . ALA A 1 72 ? 3.421 4.212 14.458 1.00 75.44 72 ALA A C 1
ATOM 481 O O . ALA A 1 72 ? 2.617 5.145 14.402 1.00 75.44 72 ALA A O 1
ATOM 482 N N . VAL A 1 73 ? 3.844 3.579 13.363 1.00 75.62 73 VAL A N 1
ATOM 483 C CA . VAL A 1 73 ? 3.402 3.920 12.003 1.00 75.62 73 VAL A CA 1
ATOM 484 C C . VAL A 1 73 ? 1.901 3.660 11.854 1.00 75.62 73 VAL A C 1
ATOM 486 O O . VAL A 1 73 ? 1.405 2.632 12.306 1.00 75.62 73 VAL A O 1
ATOM 489 N N . ILE A 1 74 ? 1.183 4.556 11.164 1.00 82.38 74 ILE A N 1
ATOM 490 C CA . ILE A 1 74 ? -0.232 4.359 10.813 1.00 82.38 74 ILE A CA 1
ATOM 491 C C . ILE A 1 74 ? -0.322 3.407 9.607 1.00 82.38 74 ILE A C 1
ATOM 493 O O . ILE A 1 74 ? 0.046 3.803 8.494 1.00 82.38 74 ILE A O 1
ATOM 497 N N . PRO A 1 75 ? -0.816 2.165 9.773 1.00 78.69 75 PRO A N 1
ATOM 498 C CA . PRO A 1 75 ? -0.871 1.205 8.679 1.00 78.69 75 PRO A CA 1
ATOM 499 C C . PRO A 1 75 ? -1.991 1.565 7.690 1.00 78.69 75 PRO A C 1
ATOM 501 O O . PRO A 1 75 ? -3.131 1.815 8.083 1.00 78.69 75 PRO A O 1
ATOM 504 N N . ARG A 1 76 ? -1.689 1.558 6.385 1.00 83.69 76 ARG A N 1
ATOM 505 C CA . ARG A 1 76 ? -2.671 1.757 5.301 1.00 83.69 76 ARG A CA 1
ATOM 506 C C . ARG A 1 76 ? -2.844 0.450 4.531 1.00 83.69 76 ARG A C 1
ATOM 508 O O . ARG A 1 76 ? -1.866 -0.103 4.038 1.00 83.69 76 ARG A O 1
ATOM 515 N N . LEU A 1 77 ? -4.083 -0.021 4.411 1.00 83.56 77 LEU A N 1
ATOM 516 C CA . LEU A 1 77 ? -4.438 -1.248 3.699 1.00 83.56 77 LEU A CA 1
ATOM 517 C C . LEU A 1 77 ? -5.510 -0.952 2.650 1.00 83.56 77 LEU A C 1
ATOM 519 O O . LEU A 1 77 ? -6.503 -0.293 2.947 1.00 83.56 77 LEU A O 1
ATOM 523 N N . TYR A 1 78 ? -5.344 -1.526 1.462 1.00 88.69 78 TYR A N 1
ATOM 524 C CA . TYR A 1 78 ? -6.377 -1.571 0.432 1.00 88.69 78 TYR A CA 1
ATOM 525 C C . TYR A 1 78 ? -6.779 -3.033 0.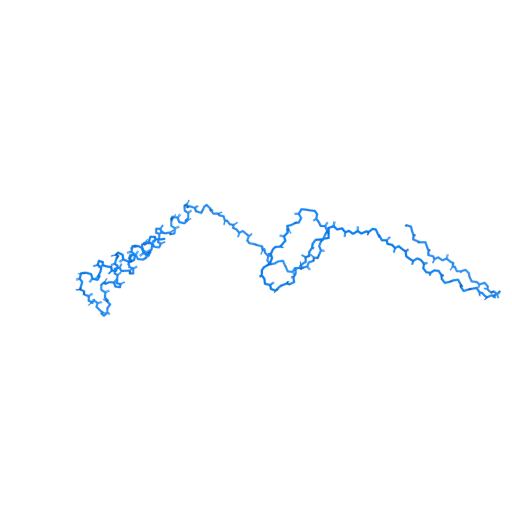202 1.00 88.69 78 TYR A C 1
ATOM 527 O O . TYR A 1 78 ? -5.944 -3.854 -0.168 1.00 88.69 78 TYR A O 1
ATOM 535 N N . GLY A 1 79 ? -8.043 -3.374 0.464 1.00 90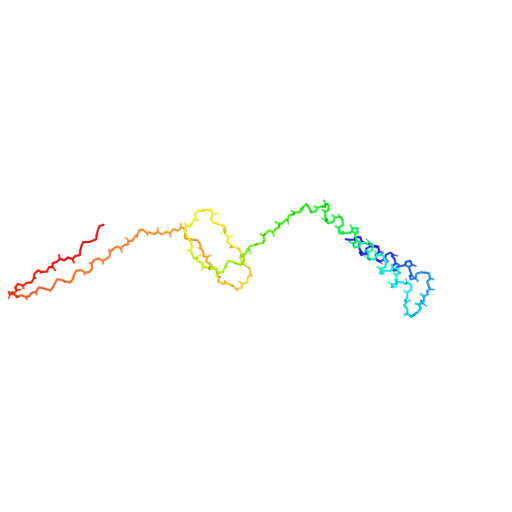.44 79 GLY A N 1
ATOM 536 C CA . GLY A 1 79 ? -8.561 -4.746 0.395 1.00 90.44 79 GLY A CA 1
ATOM 537 C C . GLY A 1 79 ? -9.003 -5.291 1.756 1.00 90.44 79 GLY A C 1
ATOM 538 O O . GLY A 1 79 ? -9.286 -4.531 2.681 1.00 90.44 79 GLY A O 1
ATOM 539 N N . ARG A 1 80 ? -9.098 -6.621 1.884 1.00 88.25 80 ARG A N 1
ATOM 540 C CA . ARG A 1 80 ? -9.569 -7.292 3.107 1.00 88.25 80 ARG A CA 1
ATOM 541 C C . ARG A 1 80 ? -8.417 -8.010 3.811 1.00 88.25 80 ARG A C 1
ATOM 543 O O . ARG A 1 80 ? -7.951 -9.044 3.349 1.00 88.25 80 ARG A O 1
ATOM 550 N N . MET A 1 81 ? -8.004 -7.488 4.964 1.00 83.81 81 MET A N 1
ATOM 551 C CA . MET A 1 81 ? -6.982 -8.081 5.832 1.00 83.81 81 MET A CA 1
ATOM 552 C C . MET A 1 81 ? -7.246 -7.679 7.288 1.00 83.81 81 MET A C 1
ATOM 554 O O . MET A 1 81 ? -7.805 -6.619 7.555 1.00 83.81 81 MET A O 1
ATOM 558 N N . ARG A 1 82 ? -6.831 -8.520 8.241 1.00 83.50 82 ARG A N 1
ATOM 559 C CA . ARG A 1 82 ? -6.834 -8.192 9.675 1.00 83.50 82 ARG A CA 1
ATOM 560 C C . ARG A 1 82 ? -5.517 -7.518 10.061 1.00 83.50 82 ARG A C 1
ATOM 562 O O . ARG A 1 82 ? -4.468 -8.105 9.807 1.00 83.50 82 ARG A O 1
ATOM 569 N N . MET A 1 83 ? -5.560 -6.358 10.710 1.00 79.50 83 MET A N 1
ATOM 570 C CA . MET A 1 83 ? -4.373 -5.655 11.217 1.00 79.50 83 MET A CA 1
ATOM 571 C C . MET A 1 83 ? -4.473 -5.448 12.733 1.00 79.50 83 MET A C 1
ATOM 573 O O . MET A 1 83 ? -5.577 -5.294 13.253 1.00 79.50 83 MET A O 1
ATOM 577 N N . GLY A 1 84 ? -3.332 -5.482 13.428 1.00 82.19 84 GLY A N 1
ATOM 578 C CA . GLY A 1 84 ? -3.221 -4.986 14.803 1.00 82.19 84 GLY A CA 1
ATOM 579 C C . GLY A 1 84 ? -3.122 -3.461 14.773 1.00 82.19 84 GLY A C 1
ATOM 580 O O . GLY A 1 84 ? -2.400 -2.920 13.937 1.00 82.19 84 GLY A O 1
ATOM 581 N N . GLY A 1 85 ? -3.904 -2.777 15.607 1.00 83.19 85 GLY A N 1
ATOM 582 C CA . GLY A 1 85 ? -3.893 -1.315 15.718 1.00 83.19 85 GLY A CA 1
ATOM 583 C C . GLY A 1 85 ? -3.060 -0.826 16.902 1.00 83.19 85 GLY A C 1
ATOM 584 O O . GLY A 1 85 ? -2.503 -1.628 17.648 1.00 83.19 85 GLY A O 1
ATOM 585 N N . ASN A 1 86 ? -3.024 0.491 17.093 1.00 87.06 86 ASN A N 1
ATOM 586 C CA . ASN A 1 86 ? -2.451 1.124 18.279 1.00 87.06 86 ASN A CA 1
ATOM 587 C C . ASN A 1 86 ? -3.578 1.694 19.155 1.00 87.06 86 ASN A C 1
ATOM 589 O O . ASN A 1 86 ? -4.541 2.253 18.621 1.00 87.06 86 ASN A O 1
ATOM 593 N N . ILE A 1 87 ? -3.482 1.547 20.476 1.00 86.50 87 ILE A N 1
ATOM 594 C CA . ILE A 1 87 ? -4.432 2.143 21.424 1.00 86.50 87 ILE A CA 1
ATOM 595 C C . ILE A 1 87 ? -4.135 3.643 21.519 1.00 86.50 87 ILE A C 1
ATOM 597 O O . ILE A 1 87 ? -3.030 4.032 21.874 1.00 86.50 87 ILE A O 1
ATOM 601 N N . ILE A 1 88 ? -5.123 4.483 21.200 1.00 87.12 88 ILE A N 1
ATOM 602 C CA . ILE A 1 88 ? -4.984 5.954 21.217 1.00 87.12 88 ILE A CA 1
ATOM 603 C C . ILE A 1 88 ? -5.574 6.556 22.502 1.00 87.12 88 ILE A C 1
ATOM 605 O O . ILE A 1 88 ? -5.135 7.607 22.956 1.00 87.12 88 ILE A O 1
ATOM 609 N N . TRP A 1 89 ? -6.555 5.885 23.109 1.00 90.25 89 TRP A N 1
ATOM 610 C CA . TRP A 1 89 ? -7.176 6.306 24.360 1.00 90.25 89 TRP A CA 1
ATOM 611 C C . TRP A 1 89 ? -7.701 5.084 25.116 1.00 90.25 89 TRP A C 1
ATOM 613 O O . TRP A 1 89 ? -8.440 4.272 24.558 1.00 90.25 89 TRP A O 1
ATOM 623 N N . ALA A 1 90 ? -7.322 4.969 26.386 1.00 87.19 90 ALA A N 1
ATOM 624 C CA . ALA A 1 90 ? -7.929 4.072 27.357 1.00 87.19 90 ALA A CA 1
ATOM 625 C C . ALA A 1 90 ? -8.269 4.875 28.621 1.00 87.19 90 ALA A C 1
ATOM 627 O O . ALA A 1 90 ? -7.513 5.765 29.009 1.00 87.19 90 ALA A O 1
ATOM 628 N N . THR A 1 91 ? -9.421 4.599 29.229 1.00 90.06 91 THR A N 1
ATOM 629 C CA . THR A 1 91 ? -9.774 5.137 30.550 1.00 90.06 91 THR A CA 1
ATOM 630 C C . THR A 1 91 ? -9.133 4.293 31.644 1.00 90.06 91 THR A C 1
ATOM 632 O O . THR A 1 91 ? -8.825 3.121 31.414 1.00 90.06 91 THR A O 1
ATOM 635 N N . ASP A 1 92 ? -9.007 4.856 32.844 1.00 86.62 92 ASP A N 1
ATOM 636 C CA . ASP A 1 92 ? -8.583 4.097 34.019 1.00 86.62 92 ASP A CA 1
ATOM 637 C C . ASP A 1 92 ? -9.519 2.914 34.292 1.00 86.62 92 ASP A C 1
ATOM 639 O O . ASP A 1 92 ? -10.694 2.897 33.896 1.00 86.62 92 ASP A O 1
ATOM 643 N N . PHE A 1 93 ? -8.990 1.901 34.975 1.00 85.06 93 PHE A N 1
ATOM 644 C CA . PHE A 1 93 ? -9.784 0.749 35.374 1.00 85.06 93 PHE A CA 1
ATOM 645 C C . PHE A 1 93 ? -10.886 1.182 36.343 1.00 85.06 93 PHE A C 1
ATOM 647 O O . PHE A 1 93 ? -10.628 1.787 37.381 1.00 85.06 93 PHE A O 1
ATOM 654 N N . ARG A 1 94 ? -12.133 0.837 36.012 1.00 83.75 94 ARG A N 1
ATOM 655 C CA . ARG A 1 94 ? -13.267 0.993 36.920 1.00 83.75 94 ARG A CA 1
ATOM 656 C C . ARG A 1 94 ? -13.412 -0.277 37.748 1.00 83.75 94 ARG A C 1
ATOM 658 O O . ARG A 1 94 ? -13.799 -1.317 37.220 1.00 83.75 94 ARG A O 1
ATOM 665 N N . GLU A 1 95 ? -13.111 -0.183 39.035 1.00 80.38 95 GLU A N 1
ATOM 666 C CA . GLU A 1 95 ? -13.280 -1.291 39.969 1.00 80.38 95 GLU A CA 1
ATOM 667 C C . GLU A 1 95 ? -14.739 -1.376 40.444 1.00 80.38 95 GLU A C 1
ATOM 669 O O . GLU A 1 95 ? -15.306 -0.401 40.939 1.00 80.38 95 GLU A O 1
ATOM 674 N N . GLU A 1 96 ? -15.364 -2.544 40.288 1.00 78.88 96 GLU A N 1
ATOM 675 C CA . GLU A 1 96 ? -16.673 -2.843 40.874 1.00 78.88 96 GLU A CA 1
ATOM 676 C C . GLU A 1 96 ? -16.510 -3.898 41.969 1.00 78.88 96 GLU A C 1
ATOM 678 O O . GLU A 1 96 ? -16.424 -5.101 41.713 1.00 78.88 96 GLU A O 1
ATOM 683 N N . THR A 1 97 ? -16.471 -3.445 43.221 1.00 74.00 97 THR A N 1
ATOM 684 C CA . THR A 1 97 ? -16.394 -4.336 44.380 1.00 74.00 97 THR A CA 1
ATOM 685 C C . THR A 1 97 ? -17.786 -4.867 44.719 1.00 74.00 97 THR A C 1
ATOM 687 O O . THR A 1 97 ? -18.625 -4.166 45.289 1.00 74.00 97 THR A O 1
ATOM 690 N N . LYS A 1 98 ? -18.054 -6.132 44.384 1.00 63.56 98 LYS A N 1
ATOM 691 C CA . LYS A 1 98 ? -19.305 -6.810 44.747 1.00 63.56 98 LYS A CA 1
ATOM 692 C C . LYS A 1 98 ? -19.154 -7.511 46.098 1.00 63.56 98 LYS A C 1
ATOM 694 O O . LYS A 1 98 ? -18.805 -8.687 46.163 1.00 63.56 98 LYS A O 1
ATOM 699 N N . THR A 1 99 ? -19.430 -6.796 47.185 1.00 63.09 99 THR A N 1
ATOM 700 C CA . THR A 1 99 ? -19.421 -7.383 48.533 1.00 63.09 99 THR A CA 1
ATOM 701 C C . THR A 1 99 ? -20.747 -8.092 48.802 1.00 63.09 99 THR A C 1
ATOM 703 O O . THR A 1 99 ? -21.793 -7.455 48.906 1.00 63.09 99 THR A O 1
ATOM 706 N N . THR A 1 100 ? -20.714 -9.422 48.916 1.00 58.50 100 THR A N 1
ATOM 707 C CA . THR A 1 100 ? -21.847 -10.217 49.406 1.00 58.50 100 THR A CA 1
ATOM 708 C C . THR A 1 100 ? -21.728 -10.385 50.917 1.00 58.50 100 THR A C 1
ATOM 710 O O . THR A 1 100 ? -20.960 -11.208 51.410 1.00 58.50 100 THR A O 1
ATOM 713 N N . THR A 1 101 ? -22.468 -9.589 51.683 1.00 59.16 101 THR A N 1
ATOM 714 C CA . THR A 1 101 ? -22.528 -9.741 53.141 1.00 59.16 101 THR A CA 1
ATOM 715 C C . THR A 1 101 ? -23.569 -10.802 53.478 1.00 59.16 101 THR A C 1
ATOM 717 O O . THR A 1 101 ? -24.771 -10.544 53.457 1.00 59.16 101 THR A O 1
ATOM 720 N N . GLN A 1 102 ? -23.118 -12.020 53.778 1.00 55.03 102 GLN A N 1
ATOM 721 C CA . GLN A 1 102 ? -23.990 -13.072 54.293 1.00 55.03 102 GLN A CA 1
ATOM 722 C C . GLN A 1 102 ? -24.210 -12.824 55.794 1.00 55.03 102 GLN A C 1
ATOM 724 O O . GLN A 1 102 ? -23.442 -13.266 56.643 1.00 55.03 102 GLN A O 1
ATOM 729 N N . GLY A 1 103 ? -25.225 -12.025 56.124 1.00 50.72 103 GLY A N 1
ATOM 730 C CA . GLY A 1 103 ? -25.661 -11.818 57.502 1.00 50.72 103 GLY A CA 1
ATOM 731 C C . GLY A 1 103 ? -26.545 -12.971 57.971 1.00 50.72 103 GLY A C 1
ATOM 732 O O . GLY A 1 103 ? -27.629 -13.165 57.427 1.00 50.72 103 GLY A O 1
ATOM 733 N N . GLY A 1 104 ? -26.115 -13.709 59.000 1.00 45.19 104 GLY A N 1
ATOM 734 C CA . GLY A 1 104 ? -27.001 -14.638 59.704 1.00 45.19 104 GLY A CA 1
ATOM 735 C C . GLY A 1 104 ? -26.322 -15.609 60.670 1.00 45.19 104 GLY A C 1
ATOM 736 O O . GLY A 1 104 ? -25.844 -16.653 60.252 1.00 45.19 104 GLY A O 1
ATOM 737 N N . GLY A 1 105 ? -26.410 -15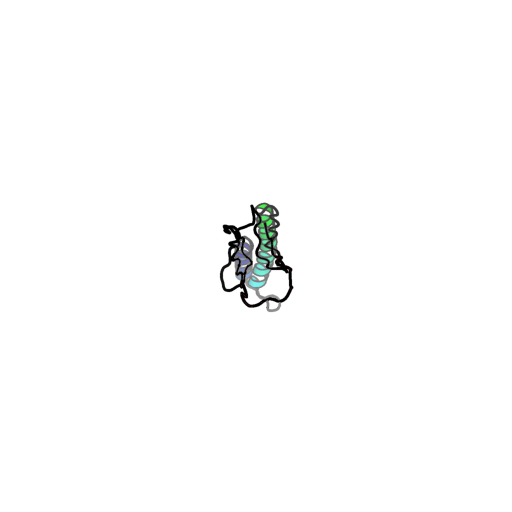.312 61.972 1.00 46.66 105 GLY A N 1
ATOM 738 C CA . GLY A 1 105 ? -26.447 -16.325 63.036 1.00 46.66 105 GLY A CA 1
ATOM 739 C C . GLY A 1 105 ? -25.114 -16.684 63.701 1.00 46.66 105 GLY A C 1
ATOM 740 O O . GLY A 1 105 ? -24.207 -17.204 63.072 1.00 46.66 105 GLY A O 1
ATOM 741 N N . LYS A 1 106 ? -25.042 -16.430 65.016 1.00 47.47 106 LYS A N 1
ATOM 742 C CA . LYS A 1 106 ? -23.994 -16.837 65.972 1.00 47.47 106 LYS A CA 1
ATOM 743 C C . LYS A 1 106 ? -23.235 -18.115 65.569 1.00 47.47 106 LYS A C 1
ATOM 745 O O . LYS A 1 106 ? -23.740 -19.220 65.731 1.00 47.47 106 LYS A O 1
ATOM 750 N N . GLY A 1 107 ? -21.987 -17.942 65.160 1.00 48.50 107 GLY A N 1
ATOM 751 C CA . GLY A 1 107 ? -21.033 -19.018 64.924 1.00 48.50 107 GLY A CA 1
ATOM 752 C C . GLY A 1 107 ? -19.781 -18.410 64.319 1.00 48.50 107 GLY A C 1
ATOM 753 O O . GLY A 1 107 ? -19.835 -17.814 63.253 1.00 48.50 107 GLY A O 1
ATOM 754 N N . VAL A 1 108 ? -18.680 -18.458 65.058 1.00 53.25 108 VAL A N 1
ATOM 755 C CA . VAL A 1 108 ? -17.388 -17.880 64.677 1.00 53.25 108 VAL A CA 1
ATOM 756 C C . VAL A 1 108 ? -16.988 -18.292 63.253 1.00 53.25 108 VAL A C 1
ATOM 758 O O . VAL A 1 108 ? -16.815 -19.479 63.001 1.00 53.25 108 VAL A O 1
ATOM 761 N N . LEU A 1 109 ? -16.761 -17.312 62.367 1.00 42.97 109 LEU A N 1
ATOM 762 C CA . LEU A 1 109 ? -15.807 -17.408 61.255 1.00 42.97 109 LEU A CA 1
ATOM 763 C C . LEU A 1 109 ? -15.417 -15.998 60.760 1.00 42.97 109 LEU A C 1
ATOM 765 O O . LEU A 1 109 ? -16.187 -15.325 60.082 1.00 42.97 109 LEU A O 1
ATOM 769 N N . TYR A 1 110 ? -14.208 -15.546 61.094 1.00 49.25 110 TYR A N 1
ATOM 770 C CA . TYR A 1 110 ? -13.496 -14.537 60.297 1.00 49.25 110 TYR A CA 1
ATOM 771 C C . TYR A 1 110 ? -12.634 -15.316 59.289 1.00 49.25 110 TYR A C 1
ATOM 773 O O . TYR A 1 110 ? -12.034 -16.314 59.691 1.00 49.25 110 TYR A O 1
ATOM 781 N N . PRO A 1 111 ? -12.573 -14.922 58.004 1.00 47.53 111 PRO A N 1
ATOM 782 C CA . PRO A 1 111 ? -11.931 -13.660 57.646 1.00 47.53 111 PRO A CA 1
ATOM 783 C C . PRO A 1 111 ? -12.660 -12.870 56.546 1.00 47.53 111 PRO A C 1
ATOM 785 O O . PRO A 1 111 ? -13.156 -13.413 55.565 1.00 47.53 111 PRO A O 1
ATOM 788 N N . GLN A 1 112 ? -12.672 -11.547 56.695 1.00 56.66 112 GLN A N 1
ATOM 789 C CA . GLN A 1 112 ? -13.014 -10.617 55.621 1.00 56.66 112 GLN A CA 1
ATOM 790 C C . GLN A 1 112 ? -11.687 -10.142 55.026 1.00 56.66 112 GLN A C 1
ATOM 792 O O . GLN A 1 112 ? -10.973 -9.359 55.651 1.00 56.66 112 GLN A O 1
ATOM 797 N N . VAL A 1 113 ? -11.323 -10.642 53.849 1.00 50.59 113 VAL A N 1
ATOM 798 C CA . VAL A 1 113 ? -10.182 -10.131 53.085 1.00 50.59 113 VAL A CA 1
ATOM 799 C C . VAL A 1 113 ? -10.628 -10.024 51.646 1.00 50.59 113 VAL A C 1
ATOM 801 O O . VAL A 1 113 ? -10.847 -11.059 51.042 1.00 50.59 113 VAL A O 1
ATOM 804 N N . TRP A 1 114 ? -10.747 -8.794 51.147 1.00 34.31 114 TRP A N 1
ATOM 805 C CA . TRP A 1 114 ? -10.205 -8.356 49.858 1.00 34.31 114 TRP A CA 1
ATOM 806 C C . TRP A 1 114 ? -10.033 -6.834 49.941 1.00 34.31 114 TRP A C 1
ATOM 808 O O . TRP A 1 114 ? -11.004 -6.083 49.978 1.00 34.31 114 TRP A O 1
ATOM 818 N N . LYS A 1 115 ? -8.778 -6.396 50.060 1.00 40.56 115 LYS A N 1
ATOM 819 C CA . LYS A 1 115 ? -8.352 -5.026 49.771 1.00 40.56 115 LYS A CA 1
ATOM 820 C C . LYS A 1 115 ? -7.679 -5.073 48.411 1.00 40.56 115 LYS A C 1
ATOM 822 O O . LYS A 1 115 ? -6.736 -5.845 48.255 1.00 40.56 115 LYS A O 1
ATOM 827 N N . PHE A 1 116 ? -8.105 -4.211 47.506 1.00 40.06 116 PHE A N 1
ATOM 828 C CA . PHE A 1 116 ? -7.274 -3.768 46.403 1.00 40.06 116 PHE A CA 1
ATOM 829 C C . PHE A 1 116 ? -7.277 -2.240 46.431 1.00 40.06 116 PHE A C 1
ATOM 831 O O . PHE A 1 116 ? -8.327 -1.611 46.524 1.00 40.06 116 PHE A O 1
ATOM 838 N N . ALA A 1 117 ? -6.073 -1.689 46.532 1.00 42.69 117 ALA A N 1
ATOM 839 C CA . ALA A 1 117 ? -5.718 -0.289 46.363 1.00 42.69 117 ALA A CA 1
ATOM 840 C C . ALA A 1 117 ? -4.459 -0.280 45.495 1.00 42.69 117 ALA A C 1
ATOM 842 O O . ALA A 1 117 ? -3.669 -1.248 45.638 1.00 42.69 117 ALA A O 1
#

Foldseek 3Di:
DQLVVQLQVQLVVQPVVDDDDPNRGRSNVRSVVRNVVSVVVVVVVCCVVDPPPPPPDDDPDPDQAAEQDPPDDDDDDDDDDDHHYHDPDDDDDDDDDDDDDPDDDDDDDDDDDDDDD